Protein AF-A0A4Y8CF62-F1 (afdb_monomer)

Secondary structure (DSSP, 8-state):
-HHHHTT-S------S-SHHHHHHHHHHHHHHTT-----TT--

pLDDT: mean 96.97, std 5.15, range [64.75, 98.75]

Foldseek 3Di:
DVCVVVVVLDDDQDDCDDDSSVVVVVVVVVVCVVPVDHCPPPD

Solvent-accessible surface area (backbone atoms only — not comparable to full-atom values): 2939 Å² total; per-residue (Å²): 105,72,55,63,79,65,66,58,90,65,87,90,70,78,58,100,57,59,68,83,29,40,51,56,54,53,52,48,59,58,46,37,77,80,55,70,90,74,66,84,91,68,131

Sequence (43 aa):
DFAVALNTGQIKTGALARGERTAKYNRLLEIELESDEYLGEKL

Mean predicted aligned error: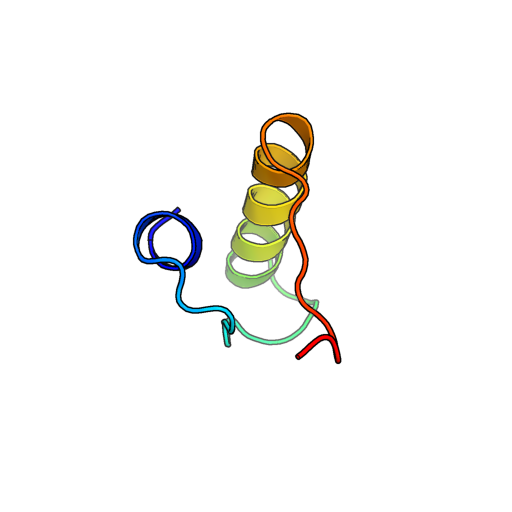 2.24 Å

Structure (mmCIF, N/CA/C/O backbone):
data_AF-A0A4Y8CF62-F1
#
_entry.id   AF-A0A4Y8CF62-F1
#
loop_
_atom_site.group_PDB
_atom_site.id
_atom_site.type_symbol
_atom_site.label_atom_id
_atom_site.label_alt_id
_atom_site.label_comp_id
_atom_site.label_asym_id
_atom_site.label_entity_id
_atom_site.label_seq_id
_atom_site.pdbx_PDB_ins_code
_atom_site.Cartn_x
_atom_site.Cartn_y
_atom_site.Cartn_z
_atom_site.occupancy
_atom_site.B_iso_or_equiv
_atom_site.auth_seq_id
_atom_site.auth_comp_id
_atom_site.auth_asym_id
_atom_site.auth_atom_id
_atom_site.pdbx_PDB_model_num
ATOM 1 N N . ASP A 1 1 ? -5.716 2.561 -3.360 1.00 97.31 1 ASP A N 1
ATOM 2 C CA . ASP A 1 1 ? -7.115 3.014 -3.169 1.00 97.31 1 ASP A CA 1
ATOM 3 C C . ASP A 1 1 ? -8.051 1.861 -2.815 1.00 97.31 1 ASP A C 1
ATOM 5 O O . ASP A 1 1 ? -8.368 1.739 -1.648 1.00 97.31 1 ASP A O 1
ATOM 9 N N . PHE A 1 2 ? -8.438 0.960 -3.731 1.00 98.44 2 PHE A N 1
ATOM 10 C CA . PHE A 1 2 ? -9.473 -0.061 -3.444 1.00 98.44 2 PHE A CA 1
ATOM 11 C C . PHE A 1 2 ? -9.199 -0.951 -2.214 1.00 98.44 2 PHE A C 1
ATOM 13 O O . PHE A 1 2 ? -10.072 -1.117 -1.370 1.00 98.44 2 PHE A O 1
ATOM 20 N N . ALA A 1 3 ? -7.974 -1.470 -2.077 1.00 98.38 3 ALA A N 1
ATOM 21 C CA . ALA A 1 3 ? -7.584 -2.296 -0.930 1.00 98.38 3 ALA A CA 1
ATOM 22 C C . ALA A 1 3 ? -7.664 -1.547 0.416 1.00 98.38 3 ALA A C 1
ATOM 24 O O . ALA A 1 3 ? -8.010 -2.159 1.425 1.00 98.38 3 ALA A O 1
ATOM 25 N N . VAL A 1 4 ? -7.371 -0.240 0.403 1.00 98.19 4 VAL A N 1
ATOM 26 C CA . VAL A 1 4 ? -7.443 0.651 1.573 1.00 98.19 4 VAL A CA 1
ATOM 27 C C . VAL A 1 4 ? -8.899 1.008 1.866 1.00 98.19 4 VAL A C 1
ATOM 29 O O . VAL A 1 4 ? -9.357 0.824 2.979 1.00 98.19 4 VAL A O 1
ATOM 32 N N . ALA A 1 5 ? -9.666 1.414 0.850 1.00 98.56 5 ALA A N 1
ATOM 33 C CA . ALA A 1 5 ? -11.074 1.789 0.996 1.00 98.56 5 ALA A CA 1
ATOM 34 C C . ALA A 1 5 ? -11.948 0.659 1.567 1.00 98.56 5 ALA A C 1
ATOM 36 O O . ALA A 1 5 ? -12.941 0.922 2.238 1.00 98.56 5 ALA A O 1
ATOM 37 N N . LEU A 1 6 ? -11.585 -0.597 1.295 1.00 98.56 6 LEU A N 1
ATOM 38 C CA . LEU A 1 6 ? -12.267 -1.779 1.821 1.00 98.56 6 LEU A CA 1
ATOM 39 C C . LEU A 1 6 ? -11.603 -2.372 3.073 1.00 98.56 6 LEU A C 1
ATOM 41 O O . LEU A 1 6 ? -12.036 -3.430 3.522 1.00 98.56 6 LEU A O 1
ATOM 45 N N . ASN A 1 7 ? -10.555 -1.740 3.614 1.00 97.56 7 ASN A N 1
ATOM 46 C CA . ASN A 1 7 ? -9.792 -2.221 4.771 1.00 97.56 7 ASN A CA 1
ATOM 47 C C . ASN A 1 7 ? -9.408 -3.707 4.662 1.00 97.56 7 ASN A C 1
ATOM 49 O O . ASN A 1 7 ? -9.543 -4.485 5.601 1.00 97.56 7 ASN A O 1
ATOM 53 N N . THR A 1 8 ? -8.938 -4.119 3.482 1.00 98.06 8 THR A N 1
ATOM 54 C CA . THR A 1 8 ? -8.661 -5.539 3.187 1.00 98.06 8 THR A CA 1
ATOM 55 C C . THR A 1 8 ? -7.505 -6.130 3.999 1.00 98.06 8 THR A C 1
ATOM 57 O O . THR A 1 8 ? -7.364 -7.349 4.048 1.00 98.06 8 THR A O 1
ATOM 60 N N . GLY A 1 9 ? -6.645 -5.294 4.594 1.00 97.06 9 GLY A N 1
ATOM 61 C CA . GLY A 1 9 ? -5.499 -5.696 5.423 1.00 97.06 9 GLY A CA 1
ATOM 62 C C . GLY A 1 9 ? -4.339 -6.357 4.665 1.00 97.06 9 GLY A C 1
ATOM 63 O O . GLY A 1 9 ? -3.228 -6.424 5.181 1.00 97.06 9 GLY A O 1
ATOM 64 N N . GLN A 1 10 ? -4.561 -6.827 3.436 1.00 97.81 10 GLN A N 1
ATOM 65 C CA . GLN A 1 10 ? -3.556 -7.478 2.602 1.00 97.81 10 GLN A CA 1
ATOM 66 C C . GLN A 1 10 ? -3.765 -7.122 1.1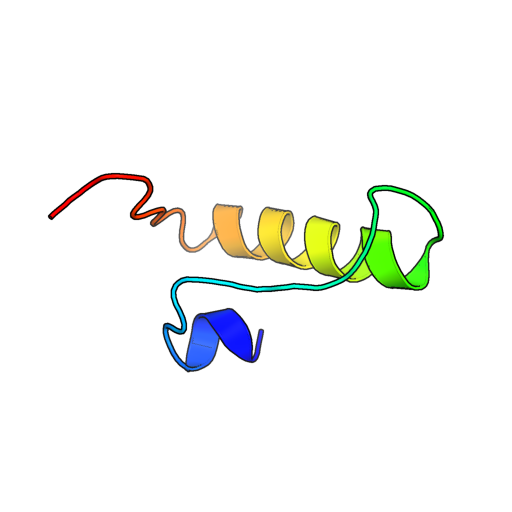30 1.00 97.81 10 GLN A C 1
ATOM 68 O O . GLN A 1 10 ? -4.886 -7.054 0.631 1.00 97.81 10 GLN A O 1
ATOM 73 N N . ILE A 1 11 ? -2.667 -6.953 0.398 1.00 98.12 11 ILE A N 1
ATOM 74 C CA . ILE A 1 11 ? -2.693 -6.725 -1.046 1.00 98.12 11 ILE A CA 1
ATOM 75 C C . ILE A 1 11 ? -1.554 -7.493 -1.715 1.00 98.12 11 ILE A C 1
ATOM 77 O O . ILE A 1 11 ? -0.407 -7.456 -1.277 1.00 98.12 11 ILE A O 1
ATOM 81 N N . LYS A 1 12 ? -1.858 -8.170 -2.826 1.00 98.25 12 LYS A N 1
ATOM 82 C CA . LYS A 1 12 ? -0.858 -8.805 -3.690 1.00 98.25 12 LYS A CA 1
ATOM 83 C C . LYS A 1 12 ? -0.831 -8.092 -5.035 1.00 98.25 12 LYS A C 1
ATOM 85 O O . LYS A 1 12 ? -1.757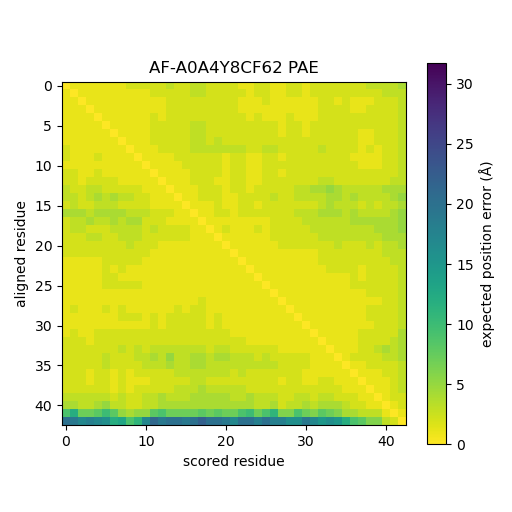 -8.234 -5.826 1.00 98.25 12 LYS A O 1
ATOM 90 N N . THR A 1 13 ? 0.232 -7.334 -5.300 1.00 97.69 13 THR A N 1
ATOM 91 C CA . THR A 1 13 ? 0.322 -6.487 -6.506 1.00 97.69 13 THR A CA 1
ATOM 92 C C . THR A 1 13 ? 1.609 -6.666 -7.329 1.00 97.69 13 THR A C 1
ATOM 94 O O . THR A 1 13 ? 1.818 -5.990 -8.332 1.00 97.69 13 THR A O 1
ATOM 97 N N . GLY A 1 14 ? 2.429 -7.668 -6.996 1.00 97.56 14 GLY A N 1
ATOM 98 C CA . GLY A 1 14 ? 3.557 -8.118 -7.817 1.00 97.56 14 GLY A CA 1
ATOM 99 C C . GLY A 1 14 ? 4.907 -8.018 -7.110 1.00 97.56 14 GLY A C 1
ATOM 100 O O . GLY A 1 14 ? 4.973 -8.032 -5.890 1.00 97.56 14 GLY A O 1
ATOM 101 N N . ALA A 1 15 ? 5.988 -7.999 -7.891 1.00 97.88 15 ALA A N 1
ATOM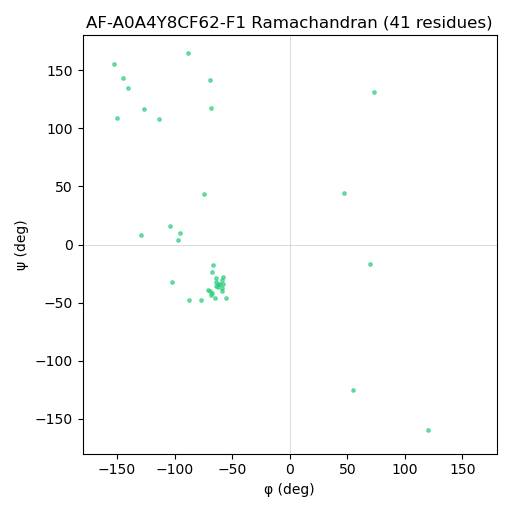 102 C CA . ALA A 1 15 ? 7.345 -7.775 -7.390 1.00 97.88 15 ALA A CA 1
ATOM 103 C C . ALA A 1 15 ? 7.686 -6.274 -7.359 1.00 97.88 15 ALA A C 1
ATOM 105 O O . ALA A 1 15 ? 7.040 -5.483 -8.047 1.00 97.88 15 ALA A O 1
ATOM 106 N N . LEU A 1 16 ? 8.758 -5.910 -6.647 1.00 97.56 16 LEU A N 1
ATOM 107 C CA . LEU A 1 16 ? 9.317 -4.549 -6.557 1.00 97.56 16 LEU A CA 1
ATOM 108 C C . LEU A 1 16 ? 10.086 -4.129 -7.828 1.00 97.56 16 LEU A C 1
ATOM 110 O O . LEU A 1 16 ? 11.191 -3.602 -7.773 1.00 97.56 16 LEU A O 1
ATOM 114 N N . ALA A 1 17 ? 9.523 -4.423 -8.995 1.00 96.44 17 ALA A N 1
ATOM 115 C CA . ALA A 1 17 ? 10.090 -4.103 -10.295 1.00 96.44 17 ALA A CA 1
ATOM 116 C C . ALA A 1 17 ? 8.966 -3.956 -11.321 1.00 96.44 17 ALA A C 1
ATOM 118 O O . ALA A 1 17 ? 7.932 -4.613 -11.194 1.00 96.44 17 ALA A O 1
ATOM 119 N N . ARG A 1 18 ? 9.237 -3.187 -12.384 1.00 97.94 18 ARG A N 1
ATOM 120 C CA . ARG A 1 18 ? 8.294 -2.777 -13.441 1.00 97.94 18 ARG A CA 1
ATOM 121 C C . ARG A 1 18 ? 7.281 -1.719 -12.970 1.00 97.94 18 ARG A C 1
ATOM 123 O O . ARG A 1 18 ? 6.662 -1.851 -11.914 1.00 97.94 18 ARG A O 1
ATOM 130 N N . GLY A 1 19 ? 7.145 -0.658 -13.767 1.00 98.31 19 GLY A N 1
ATOM 131 C CA . GLY A 1 19 ? 6.476 0.596 -13.395 1.00 98.31 19 GLY A CA 1
ATOM 132 C C . GLY A 1 19 ? 5.013 0.442 -12.975 1.00 98.31 19 GLY A C 1
ATOM 133 O O . GLY A 1 19 ? 4.553 1.080 -12.038 1.00 98.31 19 GLY A O 1
ATOM 134 N N . GLU A 1 20 ? 4.281 -0.453 -13.624 1.00 97.75 20 GLU A N 1
ATOM 135 C CA . GLU A 1 20 ? 2.876 -0.738 -13.348 1.00 97.75 20 GLU A CA 1
ATOM 136 C C . GLU A 1 20 ? 2.642 -1.331 -11.952 1.00 97.75 20 GLU A C 1
ATOM 138 O O . GLU A 1 20 ? 1.584 -1.112 -11.360 1.00 97.75 20 GLU A O 1
ATOM 143 N N . ARG A 1 21 ? 3.633 -2.055 -11.417 1.00 97.94 21 ARG A N 1
ATOM 144 C CA . ARG A 1 21 ? 3.597 -2.634 -10.068 1.00 97.94 21 ARG A CA 1
ATOM 145 C C . ARG A 1 21 ? 4.103 -1.624 -9.050 1.00 97.94 21 ARG A C 1
ATOM 147 O O . ARG A 1 21 ? 3.434 -1.384 -8.050 1.00 97.94 21 ARG A O 1
ATOM 154 N N . THR A 1 22 ? 5.239 -0.979 -9.332 1.00 98.44 22 THR A N 1
ATOM 155 C CA . THR A 1 22 ? 5.804 0.053 -8.447 1.00 98.44 22 THR A CA 1
ATOM 156 C C . THR A 1 22 ? 4.853 1.229 -8.256 1.00 98.44 22 THR A C 1
ATOM 158 O O . THR A 1 22 ? 4.743 1.720 -7.142 1.00 98.44 22 THR A O 1
ATOM 161 N N . ALA A 1 23 ? 4.059 1.598 -9.265 1.00 98.69 23 ALA A N 1
ATOM 162 C CA . ALA A 1 23 ? 3.011 2.609 -9.128 1.00 98.69 23 ALA A CA 1
ATOM 163 C C . ALA A 1 23 ? 1.978 2.270 -8.037 1.00 98.69 23 ALA A C 1
ATOM 165 O O . ALA A 1 23 ? 1.486 3.171 -7.363 1.00 98.69 23 ALA A O 1
ATOM 166 N N . LYS A 1 24 ? 1.652 0.986 -7.823 1.00 98.38 24 LYS A N 1
ATOM 167 C CA . LYS A 1 24 ? 0.724 0.572 -6.757 1.00 98.38 24 LYS A CA 1
ATOM 168 C C . LYS A 1 24 ? 1.344 0.731 -5.371 1.00 98.38 24 LYS A C 1
ATOM 170 O O . LYS A 1 24 ? 0.651 1.186 -4.470 1.00 98.38 24 LYS A O 1
ATOM 175 N N . TYR A 1 25 ? 2.629 0.414 -5.219 1.00 98.56 25 TYR A N 1
ATOM 176 C CA . TYR A 1 25 ? 3.364 0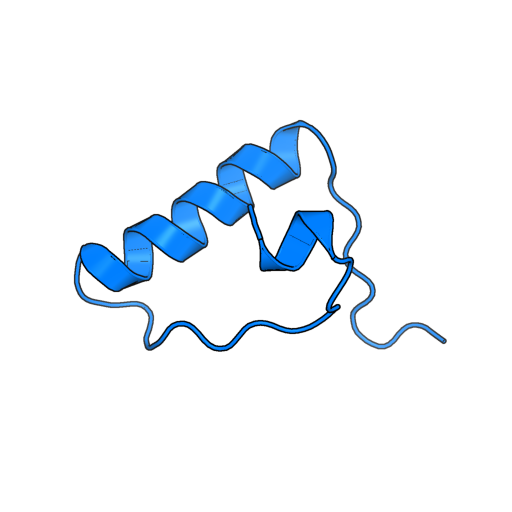.634 -3.971 1.00 98.56 25 TYR A CA 1
ATOM 177 C C . TYR A 1 25 ? 3.570 2.125 -3.685 1.00 98.56 25 TYR A C 1
ATOM 179 O O . TYR A 1 25 ? 3.296 2.565 -2.577 1.00 98.56 25 TYR A O 1
ATOM 187 N N . ASN A 1 26 ? 3.945 2.920 -4.691 1.00 98.56 26 ASN A N 1
ATOM 188 C CA . ASN A 1 26 ? 4.080 4.372 -4.551 1.00 98.56 26 ASN A CA 1
ATOM 189 C C . ASN A 1 26 ? 2.758 5.014 -4.123 1.00 98.56 26 ASN A C 1
ATOM 191 O O . ASN A 1 26 ? 2.748 5.866 -3.245 1.00 98.56 26 ASN A O 1
ATOM 195 N N . ARG A 1 27 ? 1.630 4.547 -4.674 1.00 98.56 27 ARG A N 1
ATOM 196 C CA . ARG A 1 27 ? 0.312 5.019 -4.246 1.00 98.56 27 ARG A CA 1
ATOM 197 C C . ARG A 1 27 ? -0.002 4.665 -2.787 1.00 98.56 27 ARG A C 1
ATOM 199 O O . ARG A 1 27 ? -0.703 5.425 -2.134 1.00 98.56 27 ARG A O 1
ATOM 206 N N . LEU A 1 28 ? 0.489 3.535 -2.271 1.00 98.44 28 LEU A N 1
ATOM 207 C CA . LEU A 1 28 ? 0.364 3.221 -0.842 1.00 98.44 28 LEU A CA 1
ATOM 208 C C . LEU A 1 28 ? 1.207 4.176 0.012 1.00 98.44 28 LEU A C 1
ATOM 210 O O . LEU A 1 28 ? 0.686 4.665 1.001 1.00 98.44 28 LEU A O 1
ATOM 214 N N . LEU A 1 29 ? 2.434 4.505 -0.411 1.00 98.50 29 LEU A N 1
ATOM 215 C CA . LEU A 1 29 ? 3.283 5.493 0.274 1.00 98.50 29 LEU A CA 1
ATOM 216 C C . LEU A 1 29 ? 2.657 6.897 0.282 1.00 98.50 29 LEU A C 1
ATOM 218 O O . LEU A 1 29 ? 2.782 7.622 1.258 1.00 98.50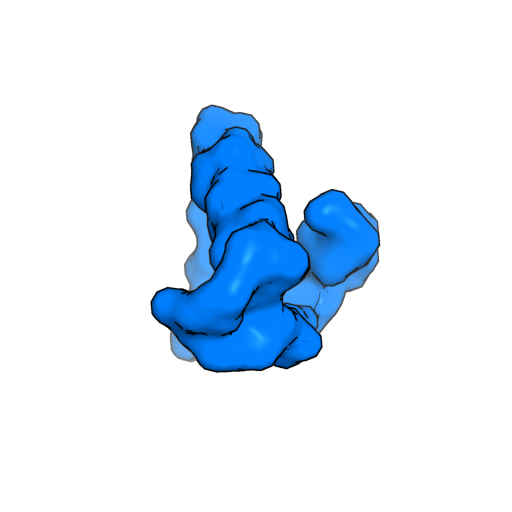 29 LEU A O 1
ATOM 222 N N . GLU A 1 30 ? 1.972 7.294 -0.793 1.00 98.75 30 GLU A N 1
ATOM 223 C CA . GLU A 1 30 ? 1.220 8.556 -0.820 1.00 98.75 30 GLU A CA 1
ATOM 224 C C . GLU A 1 30 ? 0.056 8.550 0.175 1.00 98.75 30 GLU A C 1
ATOM 226 O O . GLU A 1 30 ? -0.129 9.518 0.902 1.00 98.75 30 GLU A O 1
ATOM 231 N N . ILE A 1 31 ? -0.727 7.465 0.206 1.00 98.56 31 ILE A N 1
ATOM 232 C CA . ILE A 1 31 ? -1.857 7.315 1.135 1.00 98.56 31 ILE A CA 1
ATOM 233 C C . ILE A 1 31 ? -1.365 7.290 2.588 1.00 98.56 31 ILE A C 1
ATOM 235 O O . ILE A 1 31 ? -2.019 7.863 3.454 1.00 98.56 31 ILE A O 1
ATOM 239 N N . GLU A 1 32 ? -0.202 6.687 2.844 1.00 98.44 32 GLU A N 1
ATOM 240 C CA . GLU A 1 32 ? 0.426 6.614 4.169 1.00 98.44 32 GLU A CA 1
ATOM 241 C C . GLU A 1 32 ? 0.691 8.001 4.778 1.00 98.44 32 GLU A C 1
ATOM 243 O O . GLU A 1 32 ? 0.638 8.155 5.993 1.00 98.44 32 GLU A O 1
ATOM 248 N N . LEU A 1 33 ? 0.890 9.041 3.955 1.00 98.56 33 LEU A N 1
ATOM 249 C CA . LEU A 1 33 ? 1.042 10.420 4.441 1.00 98.56 33 LEU A CA 1
ATOM 250 C C . LEU A 1 33 ? -0.244 10.991 5.066 1.00 98.56 33 LEU A C 1
ATOM 252 O O . LEU A 1 33 ? -0.170 11.931 5.855 1.00 98.56 33 LEU A O 1
ATOM 256 N N . GLU A 1 34 ? -1.412 10.460 4.697 1.00 98.19 34 GLU A N 1
ATOM 257 C CA . GLU A 1 34 ? -2.725 10.868 5.215 1.00 98.19 34 GLU A CA 1
ATOM 258 C C . GLU A 1 34 ? -3.266 9.878 6.262 1.00 98.19 34 GLU A C 1
ATOM 260 O O . GLU A 1 34 ? -3.977 10.281 7.183 1.00 98.19 34 GLU A O 1
ATOM 265 N N . SER A 1 35 ? -2.952 8.587 6.117 1.00 97.38 35 SER A N 1
ATOM 266 C CA . SER A 1 35 ? -3.402 7.498 6.988 1.00 97.38 35 SER A CA 1
ATOM 267 C C . SER A 1 35 ? -2.355 6.382 7.036 1.00 97.38 35 SER A C 1
ATOM 269 O O . SER A 1 35 ? -2.182 5.640 6.071 1.00 97.38 35 SER A O 1
ATOM 271 N N . ASP A 1 36 ? -1.683 6.252 8.178 1.00 97.38 36 ASP A N 1
ATOM 272 C CA . ASP A 1 36 ? -0.487 5.423 8.382 1.00 97.38 36 ASP A CA 1
ATOM 273 C C . ASP A 1 36 ? -0.756 4.106 9.138 1.00 97.38 36 ASP A C 1
ATOM 275 O O . ASP A 1 36 ? 0.162 3.452 9.641 1.00 97.38 36 ASP A O 1
ATOM 279 N N . GLU A 1 37 ? -2.019 3.680 9.236 1.00 97.56 37 GLU A N 1
ATOM 280 C CA . GLU A 1 37 ? -2.366 2.459 9.960 1.00 97.56 37 GLU A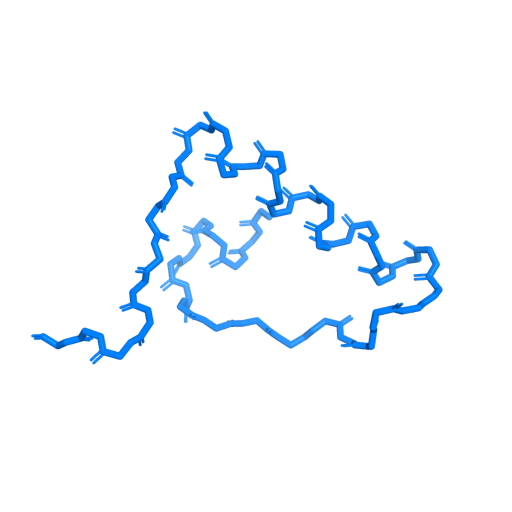 CA 1
ATOM 281 C C . GLU A 1 37 ? -1.835 1.206 9.245 1.00 97.56 37 GLU A C 1
ATOM 283 O O . GLU A 1 37 ? -2.268 0.835 8.152 1.00 97.56 37 GLU A O 1
ATOM 288 N N . TYR A 1 38 ? -0.941 0.488 9.927 1.00 97.38 38 TYR A N 1
ATOM 289 C CA . TYR A 1 38 ? -0.474 -0.833 9.524 1.00 97.38 38 TYR A CA 1
ATOM 290 C C . TYR A 1 38 ? -0.642 -1.837 10.671 1.00 97.38 38 TYR A C 1
ATOM 292 O O . TYR A 1 38 ? -0.037 -1.707 11.743 1.00 97.38 38 TYR A O 1
ATOM 300 N N . LEU A 1 39 ? -1.483 -2.852 10.441 1.00 96.31 39 LEU A N 1
ATOM 301 C CA . LEU A 1 39 ? -1.820 -3.869 11.444 1.00 96.31 39 LEU A CA 1
ATOM 302 C C . LEU A 1 39 ? -0.631 -4.789 11.758 1.00 96.31 39 LEU A C 1
ATOM 304 O O . LEU A 1 39 ? -0.395 -5.107 12.921 1.00 96.31 39 LEU A O 1
ATOM 308 N N . GLY A 1 40 ? 0.158 -5.181 10.752 1.00 95.56 40 GLY A N 1
ATOM 309 C CA . GLY A 1 40 ? 1.286 -6.098 10.941 1.00 95.56 40 GLY A CA 1
ATOM 310 C C . GLY A 1 40 ? 0.860 -7.405 11.623 1.00 95.56 40 GLY A C 1
ATOM 311 O O . GLY A 1 40 ? -0.044 -8.085 11.149 1.00 95.56 40 GLY A O 1
ATOM 312 N N . GLU A 1 41 ? 1.508 -7.746 12.737 1.00 97.00 41 GLU A N 1
ATOM 313 C CA . GLU A 1 41 ? 1.199 -8.937 13.550 1.00 97.00 41 GLU A CA 1
ATOM 314 C C . GLU A 1 41 ? 0.259 -8.644 14.736 1.00 97.00 41 GLU A C 1
ATOM 316 O O . GLU A 1 41 ? 0.094 -9.485 15.619 1.00 97.00 41 GLU A O 1
ATOM 321 N N . LYS A 1 42 ? -0.337 -7.446 14.804 1.00 90.31 42 LYS A N 1
ATOM 322 C CA . LYS A 1 42 ? -1.241 -7.079 15.902 1.00 90.31 42 LYS A CA 1
ATOM 323 C C . LYS A 1 42 ? -2.54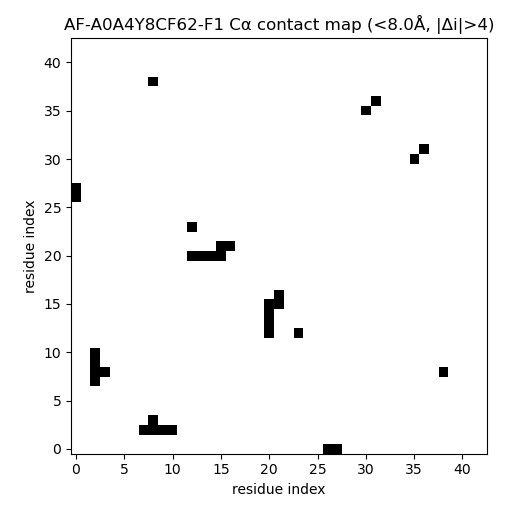8 -7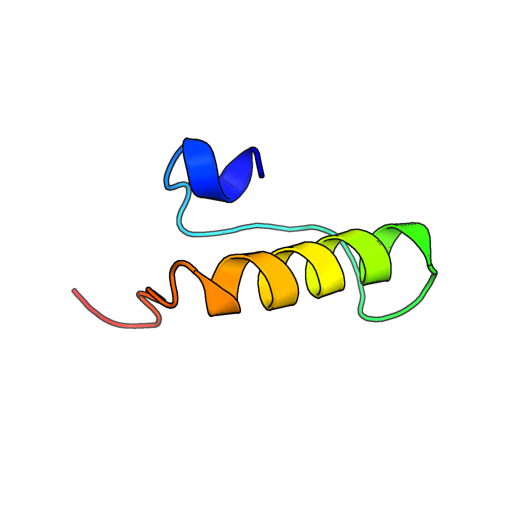.884 15.828 1.00 90.31 42 LYS A C 1
ATOM 325 O O . LYS A 1 42 ? -3.095 -8.084 14.742 1.00 90.31 42 LYS A O 1
ATOM 330 N N . LEU A 1 43 ? -3.050 -8.276 17.001 1.00 64.75 43 LEU A N 1
ATOM 331 C CA . LEU A 1 43 ? -4.401 -8.784 17.264 1.00 64.75 43 LEU A CA 1
ATOM 332 C C . LEU A 1 43 ? -4.990 -8.025 18.452 1.00 64.75 43 LEU A C 1
ATOM 334 O O . LEU A 1 43 ? -4.285 -7.942 19.484 1.00 64.75 43 LEU A O 1
#

Radius of gyration: 11.05 Å; Cα contacts (8 Å, |Δi|>4): 17; chains: 1; bounding box: 22×20×31 Å